Protein AF-A0A550GUB9-F1 (afdb_monomer_lite)

Secondary structure (DSSP, 8-state):
-HHHHHHHHHHT--SSS-PPP-TTTS-GGGHHHHHHHHTT---SS-----TTGGGT--GGG---------TT--HHHHHHHTTT-HHHHHHHHHS----

pLDDT: mean 74.19, std 8.63, range [52.75, 88.81]

Sequence (99 aa):
MFNEILETIKKNKKQGNFFYPFYTEYCISNLPDLILHLFNIKTQRQASKNKGFHKKIEISNINKIVLFILDGLGLNQLLYHKKDRIFFDNFNKKGCFFP

Structure (mmCIF, N/CA/C/O backbone):
data_AF-A0A550GUB9-F1
#
_entry.id   AF-A0A550GUB9-F1
#
loop_
_atom_site.group_PDB
_atom_site.id
_atom_site.type_symbol
_atom_site.label_atom_id
_atom_site.label_alt_id
_atom_site.label_comp_id
_atom_site.label_asym_id
_atom_site.label_entity_id
_atom_site.label_seq_id
_atom_site.pdbx_PDB_ins_code
_atom_site.Cartn_x
_atom_site.Cartn_y
_atom_site.Cartn_z
_atom_site.occupancy
_atom_site.B_iso_or_equiv
_atom_site.auth_seq_id
_atom_site.auth_comp_id
_atom_site.auth_asym_id
_atom_site.auth_atom_id
_atom_site.pdbx_PDB_model_num
ATOM 1 N N . MET A 1 1 ? -1.198 14.400 -6.366 1.00 62.09 1 MET A N 1
ATOM 2 C CA . MET A 1 1 ? -0.994 13.132 -5.629 1.00 62.09 1 MET A CA 1
ATOM 3 C C . MET A 1 1 ? -0.504 11.966 -6.485 1.00 62.09 1 MET A C 1
ATOM 5 O O . MET A 1 1 ? 0.674 11.679 -6.389 1.00 62.09 1 MET A O 1
ATOM 9 N N . PHE A 1 2 ? -1.296 11.314 -7.358 1.00 69.38 2 PHE A N 1
ATOM 10 C CA . PHE A 1 2 ? -0.739 10.230 -8.201 1.00 69.38 2 PHE A CA 1
ATOM 11 C C . PHE A 1 2 ? 0.430 10.717 -9.065 1.00 69.38 2 PHE A C 1
ATOM 13 O O . PHE A 1 2 ? 1.464 10.070 -9.126 1.00 69.38 2 PHE A O 1
ATOM 20 N N . ASN A 1 3 ? 0.310 11.915 -9.641 1.00 70.69 3 ASN A N 1
ATOM 21 C CA . ASN A 1 3 ? 1.411 12.532 -10.380 1.00 70.69 3 ASN A CA 1
ATOM 22 C C . ASN A 1 3 ? 2.623 12.847 -9.481 1.00 70.69 3 ASN A C 1
ATOM 24 O O . ASN A 1 3 ? 3.744 12.664 -9.920 1.00 70.69 3 ASN A O 1
ATOM 28 N N . GLU A 1 4 ? 2.432 13.233 -8.216 1.00 71.94 4 GLU A N 1
ATOM 29 C CA . GLU A 1 4 ? 3.550 13.458 -7.273 1.00 71.94 4 GLU A CA 1
ATOM 30 C C . GLU A 1 4 ? 4.253 12.148 -6.901 1.00 71.94 4 GLU A C 1
ATOM 32 O O . GLU A 1 4 ? 5.471 12.111 -6.746 1.00 71.94 4 GLU A O 1
ATOM 37 N N . ILE A 1 5 ? 3.493 11.058 -6.784 1.00 75.62 5 ILE A N 1
ATOM 38 C CA . ILE A 1 5 ? 4.025 9.719 -6.524 1.00 75.62 5 ILE A CA 1
ATOM 39 C C . ILE A 1 5 ? 4.795 9.228 -7.740 1.00 75.62 5 ILE A C 1
ATOM 41 O O . ILE A 1 5 ? 5.895 8.719 -7.581 1.00 75.62 5 ILE A O 1
ATOM 45 N N . LEU A 1 6 ? 4.286 9.462 -8.953 1.00 77.88 6 LEU A N 1
AT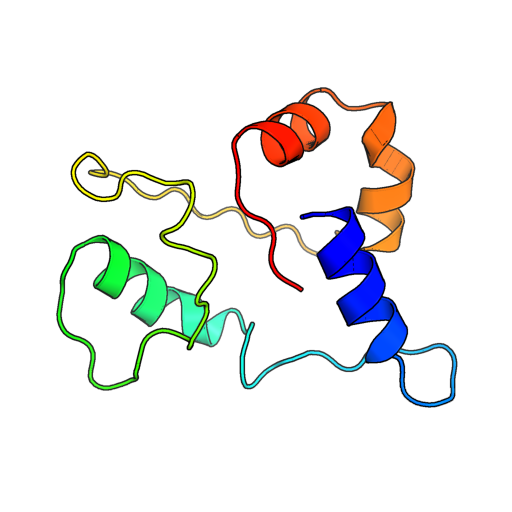OM 46 C CA . LEU A 1 6 ? 5.042 9.208 -10.177 1.00 77.88 6 LEU A CA 1
ATOM 47 C C . LEU A 1 6 ? 6.351 9.990 -10.205 1.00 77.88 6 LEU A C 1
ATOM 49 O O . LEU A 1 6 ? 7.379 9.409 -10.529 1.00 77.88 6 LEU A O 1
ATOM 53 N N . GLU A 1 7 ? 6.336 11.276 -9.851 1.00 77.94 7 GLU A N 1
ATOM 54 C CA . GLU A 1 7 ? 7.563 12.073 -9.777 1.00 77.94 7 GLU A CA 1
ATOM 55 C C . GLU A 1 7 ? 8.517 11.550 -8.696 1.00 77.94 7 GLU A C 1
ATOM 57 O O . GLU A 1 7 ? 9.723 11.483 -8.918 1.00 77.94 7 GLU A O 1
ATOM 62 N N . THR A 1 8 ? 7.993 11.078 -7.563 1.00 76.06 8 THR A N 1
ATOM 63 C CA . THR A 1 8 ? 8.793 10.443 -6.504 1.00 76.06 8 THR A CA 1
ATOM 64 C C . THR A 1 8 ? 9.428 9.140 -6.991 1.00 76.06 8 THR A C 1
ATOM 66 O O . THR A 1 8 ? 10.632 8.945 -6.835 1.00 76.06 8 THR A O 1
ATOM 69 N N . ILE A 1 9 ? 8.655 8.272 -7.648 1.00 76.31 9 ILE A N 1
ATOM 70 C CA . ILE A 1 9 ? 9.139 7.012 -8.223 1.00 76.31 9 ILE A CA 1
ATOM 71 C C . ILE A 1 9 ? 10.187 7.287 -9.310 1.00 76.31 9 ILE A C 1
ATOM 73 O O . ILE A 1 9 ? 11.251 6.671 -9.303 1.00 76.31 9 ILE A O 1
ATOM 77 N N . LYS A 1 10 ? 9.936 8.251 -10.208 1.00 76.62 10 LYS A N 1
ATOM 78 C CA . LYS A 1 10 ? 10.892 8.675 -11.243 1.00 76.62 10 LYS A CA 1
ATOM 79 C C . LYS A 1 10 ? 12.181 9.223 -10.637 1.00 76.62 10 LYS A C 1
ATOM 81 O O . LYS A 1 10 ? 13.255 8.843 -11.087 1.00 76.62 10 LYS A O 1
ATOM 86 N N . LYS A 1 11 ? 12.094 10.076 -9.611 1.00 74.69 11 LYS A N 1
ATOM 87 C CA . LYS A 1 11 ? 13.258 10.642 -8.911 1.00 74.69 11 LYS A CA 1
ATOM 88 C C . LYS A 1 11 ? 14.085 9.564 -8.208 1.00 74.69 11 LYS A C 1
ATOM 90 O O . LYS A 1 11 ? 15.307 9.652 -8.177 1.00 74.69 11 LYS A O 1
ATOM 95 N N . ASN A 1 12 ? 13.422 8.544 -7.670 1.00 71.25 12 ASN A N 1
ATOM 96 C CA . ASN A 1 12 ? 14.068 7.424 -6.987 1.00 71.25 12 ASN A CA 1
ATOM 97 C C . ASN A 1 12 ? 14.584 6.334 -7.940 1.00 71.25 12 ASN A C 1
ATOM 99 O O . ASN A 1 12 ? 15.191 5.360 -7.490 1.00 71.25 12 ASN A O 1
ATOM 103 N N . LYS A 1 13 ? 14.397 6.497 -9.254 1.00 68.88 13 LYS A N 1
ATOM 104 C CA . LYS A 1 13 ? 15.032 5.660 -10.268 1.00 68.88 13 LYS A CA 1
ATOM 105 C C . LYS A 1 13 ? 16.543 5.935 -10.253 1.00 68.88 13 LYS A C 1
ATOM 107 O O . LYS A 1 13 ? 17.022 6.869 -10.892 1.00 68.88 13 LYS A O 1
ATOM 112 N N . LYS A 1 14 ? 17.312 5.151 -9.487 1.00 56.44 14 LYS A N 1
ATOM 113 C CA . LYS A 1 14 ? 18.783 5.165 -9.584 1.00 56.44 14 LYS A CA 1
ATOM 114 C C . LYS A 1 14 ? 19.192 4.715 -10.994 1.00 56.44 14 LYS A C 1
ATOM 116 O O . LYS A 1 14 ? 18.498 3.893 -11.585 1.00 56.44 14 LYS A O 1
ATOM 121 N N . GLN A 1 15 ? 20.278 5.291 -11.523 1.00 52.75 15 GLN A N 1
ATOM 122 C CA . GLN A 1 15 ? 20.788 5.096 -12.893 1.00 52.75 15 GLN A CA 1
ATOM 123 C C . GLN A 1 15 ? 20.532 3.672 -13.431 1.00 52.75 15 GLN A C 1
ATOM 125 O O . GLN A 1 15 ? 21.070 2.703 -12.900 1.00 52.75 15 GLN A O 1
ATOM 130 N N . GLY A 1 16 ? 19.693 3.551 -14.469 1.00 60.78 16 GLY A N 1
ATOM 131 C CA . GLY A 1 16 ? 19.330 2.273 -15.094 1.00 60.78 16 GLY A CA 1
ATOM 132 C C . GLY A 1 16 ? 17.839 2.134 -15.434 1.00 60.78 16 GLY A C 1
ATOM 133 O O . GLY A 1 16 ? 17.064 3.085 -15.334 1.00 60.78 16 GLY A O 1
ATOM 134 N N . ASN A 1 17 ? 17.432 0.928 -15.852 1.00 64.69 17 ASN A N 1
ATOM 135 C CA . ASN A 1 17 ? 16.052 0.592 -16.244 1.00 64.69 17 ASN A CA 1
ATOM 136 C C . ASN A 1 17 ? 15.191 0.011 -15.107 1.00 64.69 17 ASN A C 1
ATOM 138 O O . ASN A 1 17 ? 14.006 -0.235 -15.321 1.00 64.69 17 ASN A O 1
ATOM 142 N N . PHE A 1 18 ? 15.752 -0.185 -13.910 1.00 65.69 18 PHE A N 1
ATOM 143 C CA . PHE A 1 18 ? 15.092 -0.893 -12.810 1.00 65.69 18 PHE A CA 1
ATOM 144 C C . PHE A 1 18 ? 14.688 0.040 -11.666 1.00 65.69 18 PHE A C 1
ATOM 146 O O . PHE A 1 18 ? 15.382 1.008 -11.355 1.00 65.69 18 PHE A O 1
ATOM 153 N N . PHE A 1 19 ? 13.567 -0.286 -11.022 1.00 69.56 19 PHE A N 1
ATOM 154 C CA . PHE A 1 19 ? 13.145 0.312 -9.760 1.00 69.56 19 PHE A CA 1
ATOM 155 C C . PHE A 1 19 ? 13.484 -0.657 -8.632 1.00 69.56 19 PHE A C 1
ATOM 157 O O . PHE A 1 19 ? 13.141 -1.837 -8.715 1.00 69.56 19 PHE A O 1
ATOM 164 N N . TYR A 1 20 ? 14.148 -0.167 -7.586 1.00 69.62 20 TYR A N 1
ATOM 165 C CA . TYR A 1 20 ? 14.331 -0.957 -6.376 1.00 69.62 20 TYR A CA 1
ATOM 166 C C . TYR A 1 20 ? 13.096 -0.813 -5.479 1.00 69.62 20 TYR A C 1
ATOM 168 O O . TYR A 1 20 ? 12.619 0.307 -5.289 1.00 69.62 20 TYR A O 1
ATOM 176 N N . PRO A 1 21 ? 12.577 -1.918 -4.928 1.00 71.62 21 PRO A N 1
ATOM 177 C CA . PRO A 1 21 ? 11.454 -1.886 -3.998 1.00 71.62 21 PRO A CA 1
ATOM 178 C C . PRO A 1 21 ? 11.822 -1.159 -2.698 1.00 71.62 21 PRO A C 1
ATOM 180 O O . PRO A 1 21 ? 12.896 -1.363 -2.129 1.00 71.62 21 PRO A O 1
ATOM 183 N N . PHE A 1 22 ? 10.895 -0.351 -2.184 1.00 73.00 22 PHE A N 1
ATOM 184 C CA . PHE A 1 22 ? 11.037 0.371 -0.917 1.00 73.00 22 PHE A CA 1
ATOM 185 C C . PHE A 1 22 ? 10.691 -0.526 0.282 1.00 73.00 22 PHE A C 1
ATOM 187 O O . PHE A 1 22 ? 9.792 -0.218 1.062 1.00 73.00 22 PHE A O 1
ATOM 194 N N . TYR A 1 23 ? 11.390 -1.653 0.450 1.00 74.00 23 TYR A N 1
ATOM 195 C CA . TYR A 1 23 ? 11.042 -2.660 1.467 1.00 74.00 23 TYR A CA 1
ATOM 196 C C . TYR A 1 23 ? 11.047 -2.150 2.917 1.00 74.00 23 TYR A C 1
ATOM 198 O O . TYR A 1 23 ? 10.450 -2.771 3.793 1.00 74.00 23 TYR A O 1
ATOM 206 N N . THR A 1 24 ? 11.725 -1.039 3.195 1.00 71.06 24 THR A N 1
ATOM 207 C CA . THR A 1 24 ? 11.758 -0.430 4.529 1.00 71.06 24 THR A CA 1
ATOM 208 C C . THR A 1 24 ? 10.555 0.468 4.815 1.00 71.06 24 THR A C 1
ATOM 210 O O . THR A 1 24 ? 10.262 0.718 5.982 1.00 71.06 24 THR A O 1
ATOM 213 N N . GLU A 1 25 ? 9.879 0.969 3.778 1.00 70.38 25 GLU A N 1
ATOM 214 C CA . GLU A 1 25 ? 8.852 2.017 3.887 1.00 70.38 25 GLU A CA 1
ATOM 215 C C . GLU A 1 25 ? 7.470 1.550 3.404 1.00 70.38 25 GLU A C 1
ATOM 217 O O . GLU A 1 25 ? 6.463 1.884 4.031 1.00 70.38 25 GLU A O 1
ATOM 222 N N . TYR A 1 26 ? 7.430 0.761 2.326 1.00 73.06 26 TYR A N 1
ATOM 223 C CA . TYR A 1 26 ? 6.218 0.354 1.607 1.00 73.06 26 TYR A CA 1
ATOM 224 C C . TYR A 1 26 ? 6.222 -1.155 1.304 1.00 73.06 26 TYR A C 1
ATOM 226 O O . TYR A 1 26 ? 6.013 -1.589 0.173 1.00 73.06 26 TYR A O 1
ATOM 234 N N . CYS A 1 27 ? 6.494 -1.985 2.315 1.00 78.25 27 CYS A N 1
ATOM 235 C CA . CYS A 1 27 ? 6.444 -3.440 2.183 1.00 78.25 27 CYS A CA 1
ATOM 236 C C . CYS A 1 27 ? 5.098 -4.011 2.638 1.00 78.25 27 CYS A C 1
ATOM 238 O O . CYS A 1 27 ? 4.473 -3.511 3.573 1.00 78.25 27 CYS A O 1
ATOM 240 N N . ILE A 1 28 ? 4.697 -5.141 2.048 1.00 81.44 28 ILE A N 1
ATOM 241 C CA . ILE A 1 28 ? 3.545 -5.938 2.503 1.00 81.44 28 ILE A CA 1
ATOM 242 C C . ILE A 1 28 ? 3.688 -6.302 3.989 1.00 81.44 28 ILE A C 1
ATOM 244 O O . ILE A 1 28 ? 2.703 -6.301 4.723 1.00 81.44 28 ILE A O 1
ATOM 248 N N . SER A 1 29 ? 4.915 -6.525 4.473 1.00 82.75 29 SER A N 1
ATOM 249 C CA . SER A 1 29 ? 5.177 -6.802 5.892 1.00 82.75 29 SER A CA 1
ATOM 250 C C . SER A 1 29 ? 4.892 -5.618 6.826 1.00 82.75 29 SER A C 1
ATOM 252 O O . SER A 1 29 ? 4.832 -5.811 8.038 1.00 82.75 29 SER A O 1
ATOM 254 N N . ASN A 1 30 ? 4.691 -4.406 6.294 1.00 79.06 30 ASN A N 1
ATOM 255 C CA . ASN A 1 30 ? 4.258 -3.233 7.055 1.00 79.06 30 ASN A CA 1
ATOM 256 C C . ASN A 1 30 ? 2.726 -3.100 7.144 1.00 79.06 30 ASN A C 1
ATOM 258 O O . ASN A 1 30 ? 2.239 -2.286 7.928 1.00 79.06 30 ASN A O 1
ATOM 262 N N . LEU A 1 31 ? 1.956 -3.880 6.371 1.00 82.62 31 LEU A N 1
ATOM 263 C CA . LEU A 1 31 ? 0.490 -3.811 6.369 1.00 82.62 31 LEU A CA 1
ATOM 264 C C . LEU A 1 31 ? -0.154 -4.140 7.724 1.00 82.62 31 LEU A C 1
ATOM 266 O O . LEU A 1 31 ? -1.095 -3.431 8.079 1.00 82.62 31 LEU A O 1
ATOM 270 N N . PRO A 1 32 ? 0.304 -5.146 8.500 1.00 85.44 32 PRO A N 1
ATOM 271 C CA . PRO A 1 32 ? -0.305 -5.437 9.796 1.00 85.44 32 PRO A CA 1
ATOM 272 C C . PRO A 1 32 ? -0.258 -4.236 10.745 1.00 85.44 32 PRO A C 1
ATOM 274 O O . PRO A 1 32 ? -1.282 -3.859 11.309 1.00 85.44 32 PRO A O 1
ATOM 277 N N . ASP A 1 33 ? 0.898 -3.577 10.853 1.00 82.31 33 ASP A N 1
ATOM 278 C CA . ASP A 1 33 ? 1.056 -2.398 11.709 1.00 82.31 33 ASP A CA 1
ATOM 279 C C . ASP A 1 33 ? 0.190 -1.225 11.226 1.00 82.31 33 ASP A C 1
ATOM 281 O O . ASP A 1 33 ? -0.421 -0.525 12.032 1.00 82.31 33 ASP A O 1
ATOM 285 N N . LEU A 1 34 ? 0.083 -1.030 9.905 1.00 80.06 34 LEU A N 1
ATOM 286 C CA . LEU A 1 34 ? -0.791 -0.012 9.312 1.00 80.06 34 LEU A CA 1
ATOM 287 C C . LEU A 1 34 ? -2.272 -0.263 9.637 1.00 80.06 34 LEU A C 1
ATOM 289 O O . LEU A 1 34 ? -3.000 0.676 9.954 1.00 80.06 34 LEU A O 1
ATOM 293 N N . ILE A 1 35 ? -2.716 -1.519 9.566 1.00 83.06 35 ILE A N 1
ATOM 294 C CA . ILE A 1 35 ? -4.086 -1.925 9.898 1.00 83.06 35 ILE A CA 1
ATOM 295 C C . ILE A 1 35 ? -4.376 -1.681 11.380 1.00 83.06 35 ILE A C 1
ATOM 297 O O . ILE A 1 35 ? -5.415 -1.124 11.718 1.00 83.06 35 ILE A O 1
ATOM 301 N N . LEU A 1 36 ? -3.464 -2.054 12.274 1.00 84.38 36 LEU A N 1
ATOM 302 C CA . LEU A 1 36 ? -3.646 -1.826 13.708 1.00 84.38 36 LEU A CA 1
ATOM 303 C C . LEU A 1 36 ? -3.704 -0.328 14.035 1.00 84.38 36 LEU A C 1
ATOM 305 O O . LEU A 1 36 ? -4.583 0.105 14.781 1.00 84.38 36 LEU A O 1
ATOM 309 N N . HIS A 1 37 ? -2.848 0.474 13.400 1.00 79.69 37 HIS A N 1
ATOM 310 C CA . HIS A 1 37 ? -2.867 1.933 13.522 1.00 79.69 37 HIS A CA 1
ATOM 311 C C . HIS A 1 37 ? -4.186 2.553 13.046 1.00 79.69 37 HIS A C 1
ATOM 313 O O . HIS A 1 37 ? -4.709 3.459 13.688 1.00 79.69 37 HIS A O 1
ATOM 319 N N . LEU A 1 38 ? -4.769 2.028 11.964 1.00 78.19 38 LEU A N 1
ATOM 320 C CA . LEU A 1 38 ? -6.101 2.408 11.483 1.00 78.19 38 LEU A CA 1
ATOM 321 C C . LEU A 1 38 ? -7.209 2.176 12.520 1.00 78.19 38 LEU A C 1
ATOM 323 O O . LEU A 1 38 ? -8.179 2.918 12.551 1.00 78.19 38 LEU A O 1
ATOM 327 N N . PHE A 1 39 ? -7.071 1.182 13.391 1.00 80.50 39 PHE A N 1
ATOM 328 C CA . PHE A 1 39 ? -8.025 0.930 14.472 1.00 80.50 39 PHE A CA 1
ATOM 329 C C . PHE A 1 39 ? -7.618 1.588 15.800 1.00 80.50 39 PHE A C 1
ATOM 331 O O . PHE A 1 39 ? -8.162 1.242 16.847 1.00 80.50 39 PHE A O 1
ATOM 338 N N . ASN A 1 40 ? -6.665 2.531 15.783 1.00 78.12 40 ASN A N 1
ATOM 339 C CA . ASN A 1 40 ? -6.080 3.157 16.976 1.00 78.12 40 ASN A CA 1
ATOM 340 C C . ASN A 1 40 ? -5.493 2.144 17.985 1.00 78.12 40 ASN A C 1
ATOM 342 O O . ASN A 1 40 ? -5.425 2.412 19.187 1.00 78.12 40 ASN A O 1
ATOM 346 N N . ILE A 1 41 ? -5.034 0.984 17.509 1.00 82.69 41 ILE A N 1
ATOM 347 C CA . ILE A 1 41 ? -4.360 -0.025 18.329 1.00 82.69 41 ILE A CA 1
ATOM 348 C C . ILE A 1 41 ? -2.860 0.283 18.331 1.00 82.69 41 ILE A C 1
ATOM 350 O O . ILE A 1 41 ? -2.234 0.404 17.279 1.00 82.69 41 ILE A O 1
ATOM 354 N N . LYS A 1 42 ? -2.264 0.410 19.523 1.00 77.81 42 LYS A N 1
ATOM 355 C CA . LYS A 1 42 ? -0.827 0.684 19.668 1.00 77.81 42 LYS A CA 1
ATOM 356 C C . LYS A 1 42 ? 0.005 -0.492 19.153 1.00 77.81 42 LYS A C 1
ATOM 358 O O . LYS A 1 42 ? -0.173 -1.621 19.603 1.00 77.81 42 LYS A O 1
ATOM 363 N N . THR A 1 43 ? 0.973 -0.205 18.290 1.00 75.81 43 THR A N 1
ATOM 364 C CA . THR A 1 43 ? 1.953 -1.170 17.775 1.00 75.81 43 THR A CA 1
ATOM 365 C C . THR A 1 43 ? 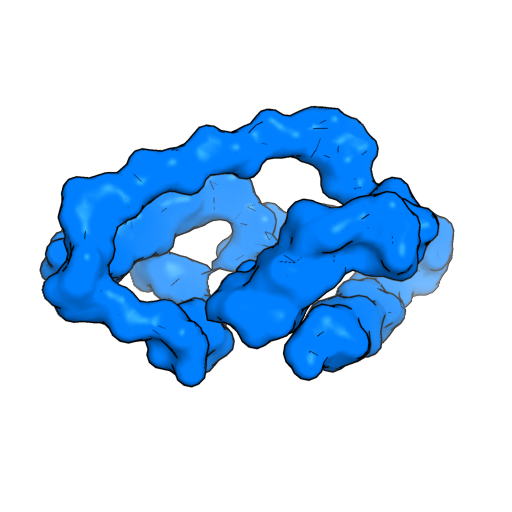3.357 -0.831 18.273 1.00 75.81 43 THR A C 1
ATOM 367 O O . THR A 1 43 ? 3.672 0.327 18.544 1.00 75.81 43 THR A O 1
ATOM 370 N N . GLN A 1 44 ? 4.226 -1.839 18.401 1.00 71.94 44 GLN A N 1
ATOM 371 C CA . GLN A 1 44 ? 5.633 -1.624 18.780 1.00 71.94 44 GLN A CA 1
A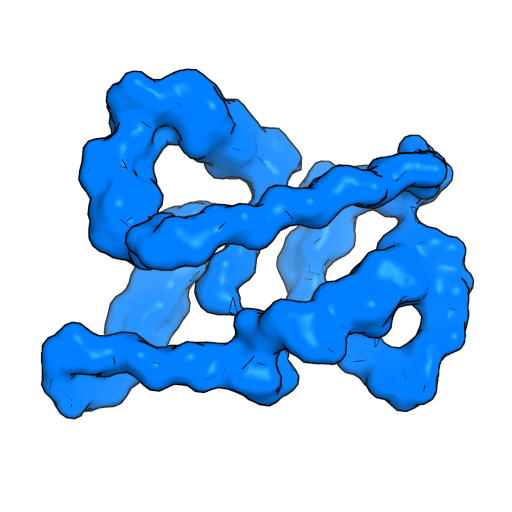TOM 372 C C . GLN A 1 44 ? 6.441 -0.986 17.645 1.00 71.94 44 GLN A C 1
ATOM 374 O O . GLN A 1 44 ? 7.351 -0.191 17.877 1.00 71.94 44 GLN A O 1
ATOM 379 N N . ARG A 1 45 ? 6.096 -1.323 16.401 1.00 66.88 45 ARG A N 1
ATOM 380 C CA . ARG A 1 45 ? 6.664 -0.706 15.208 1.00 66.88 45 ARG A CA 1
ATOM 381 C C . ARG A 1 45 ? 5.878 0.568 14.930 1.00 66.88 45 ARG A C 1
ATOM 383 O O . ARG A 1 45 ? 4.651 0.520 14.898 1.00 66.88 45 ARG A O 1
ATOM 390 N N . GLN A 1 46 ? 6.554 1.700 14.725 1.00 60.28 46 GLN A N 1
ATOM 391 C CA . GLN A 1 46 ? 5.885 2.881 14.177 1.00 60.28 46 GLN A CA 1
ATOM 392 C C . GLN A 1 46 ? 5.282 2.464 12.837 1.00 60.28 46 GLN A C 1
ATOM 394 O O . GLN A 1 46 ? 6.038 2.221 11.892 1.00 60.28 46 GLN A O 1
ATOM 399 N N . ALA A 1 47 ? 3.949 2.338 12.776 1.00 56.59 47 ALA A N 1
ATOM 400 C CA . ALA A 1 47 ? 3.239 2.189 11.518 1.00 56.59 47 ALA A CA 1
ATOM 401 C C . ALA A 1 47 ? 3.816 3.256 10.596 1.00 56.59 47 ALA A C 1
ATOM 403 O O . ALA A 1 47 ? 3.892 4.423 10.986 1.00 56.59 47 ALA A O 1
ATOM 404 N N . SER A 1 48 ? 4.379 2.788 9.480 1.00 54.00 48 SER A N 1
ATOM 405 C CA . SER A 1 48 ? 5.105 3.536 8.450 1.00 54.00 48 SER A CA 1
ATOM 406 C C . SER A 1 48 ? 4.846 5.041 8.517 1.00 54.00 48 SER A C 1
ATOM 408 O O . SER A 1 48 ? 3.681 5.437 8.547 1.00 54.00 48 SER A O 1
ATOM 410 N N . LYS A 1 49 ? 5.908 5.868 8.491 1.00 54.75 49 LYS A N 1
ATOM 411 C CA . LYS A 1 49 ? 5.907 7.352 8.475 1.00 54.75 49 LYS A CA 1
ATOM 412 C C . LYS A 1 49 ? 5.181 7.963 7.252 1.00 54.75 49 LYS A C 1
ATOM 414 O O . LYS A 1 49 ? 5.602 8.980 6.702 1.00 54.75 49 LYS A O 1
ATOM 419 N N . ASN A 1 50 ? 4.077 7.372 6.821 1.00 58.38 50 ASN A N 1
ATOM 420 C CA . ASN A 1 50 ? 3.207 7.738 5.727 1.00 58.38 50 ASN A CA 1
ATOM 421 C C . ASN A 1 50 ? 2.354 8.926 6.157 1.00 58.38 50 ASN A C 1
ATOM 423 O O . ASN A 1 50 ? 1.144 8.833 6.356 1.00 58.38 50 ASN A O 1
ATOM 427 N N . LYS A 1 51 ? 3.010 10.089 6.246 1.00 55.41 51 LYS A N 1
ATOM 428 C CA . LYS A 1 51 ? 2.420 11.405 6.543 1.00 55.41 51 LYS A CA 1
ATOM 429 C C . LYS A 1 51 ? 1.230 11.775 5.632 1.00 55.41 51 LYS A C 1
ATOM 431 O O . LYS A 1 51 ? 0.556 12.769 5.886 1.00 55.41 51 LYS A O 1
ATOM 436 N N . GLY A 1 52 ? 0.984 11.020 4.557 1.00 58.50 52 GLY A N 1
ATOM 437 C CA . GLY A 1 52 ? -0.134 11.206 3.630 1.00 58.50 52 GLY A CA 1
ATOM 438 C C . GLY A 1 52 ? -1.383 10.363 3.914 1.00 58.50 52 GLY A C 1
ATOM 439 O O . GLY A 1 52 ? -2.445 10.714 3.411 1.00 58.50 52 GLY A O 1
ATOM 440 N N . PHE A 1 53 ? -1.298 9.292 4.713 1.00 61.72 53 PHE A N 1
ATOM 441 C CA . PHE A 1 53 ? -2.406 8.337 4.873 1.00 61.72 53 PHE A CA 1
ATOM 442 C C . PHE A 1 53 ? -3.635 8.957 5.550 1.00 61.72 53 PHE A C 1
ATOM 444 O O . PHE A 1 53 ? -4.763 8.784 5.095 1.00 61.72 53 PHE A O 1
ATOM 451 N N . HIS A 1 54 ? -3.400 9.796 6.555 1.00 58.41 54 HIS A N 1
ATOM 452 C CA . HIS A 1 54 ? -4.443 10.474 7.326 1.00 58.41 54 HIS A CA 1
ATOM 453 C C . HIS A 1 54 ? -5.100 11.667 6.613 1.00 58.41 54 HIS A C 1
ATOM 455 O O . HIS A 1 54 ? -6.023 12.260 7.155 1.00 58.41 54 HIS A O 1
ATOM 461 N N . LYS A 1 55 ? -4.632 12.068 5.420 1.00 61.88 55 LYS A N 1
ATOM 462 C CA . LYS A 1 55 ? -5.071 13.329 4.791 1.00 61.88 55 LYS A CA 1
ATOM 463 C C . LYS A 1 55 ? -6.408 13.249 4.047 1.00 61.88 55 LYS A C 1
ATOM 465 O O . LYS A 1 55 ? -6.967 14.293 3.733 1.00 61.88 55 LYS A O 1
ATOM 470 N N . LYS A 1 56 ? -6.896 12.051 3.716 1.00 63.16 56 LYS A N 1
ATOM 471 C CA . LYS A 1 56 ? -8.119 11.863 2.905 1.00 63.16 56 LYS A CA 1
ATOM 472 C C . LYS A 1 56 ? -9.117 10.861 3.471 1.00 63.16 56 LYS A C 1
ATOM 474 O O . LYS A 1 56 ? -10.265 10.867 3.043 1.00 63.16 56 LYS A O 1
ATOM 479 N N . ILE A 1 57 ? -8.679 9.984 4.368 1.00 69.75 57 ILE A N 1
ATOM 480 C CA . ILE A 1 57 ? -9.511 8.901 4.881 1.00 69.75 57 ILE A CA 1
ATOM 481 C C . ILE A 1 57 ? -9.871 9.250 6.318 1.00 69.75 57 ILE A C 1
ATOM 483 O O . ILE A 1 57 ? -8.990 9.363 7.168 1.00 69.75 57 ILE A O 1
ATOM 487 N N . GLU A 1 58 ? -11.162 9.439 6.572 1.00 72.75 58 GLU A N 1
ATOM 488 C CA . GLU A 1 58 ? -11.685 9.569 7.925 1.00 72.75 58 GLU A CA 1
ATOM 489 C C . GLU A 1 58 ? -11.643 8.192 8.596 1.00 72.75 58 GLU A C 1
ATOM 491 O O . GLU A 1 58 ? -12.366 7.268 8.228 1.00 72.75 58 GLU A O 1
ATOM 496 N N . ILE A 1 59 ? -10.730 8.045 9.551 1.00 72.06 59 ILE A N 1
ATOM 497 C CA . ILE A 1 59 ? -10.421 6.754 10.172 1.00 72.06 59 ILE A CA 1
ATOM 498 C C . ILE A 1 59 ? -11.468 6.357 11.220 1.00 72.06 59 ILE A C 1
ATOM 500 O O . ILE A 1 59 ? -11.726 5.171 11.405 1.00 72.06 59 ILE A O 1
ATOM 504 N N . SER A 1 60 ? -12.119 7.334 11.858 1.00 73.25 60 SER A N 1
ATOM 505 C CA . SER A 1 60 ? -13.101 7.143 12.939 1.00 73.25 60 SER A CA 1
ATOM 506 C C . SER A 1 60 ? -14.290 6.251 12.571 1.00 73.25 60 SER A C 1
ATOM 508 O O . SER A 1 60 ? -14.904 5.684 13.468 1.00 73.25 60 SER A O 1
ATOM 510 N N . ASN A 1 61 ? -14.593 6.087 11.280 1.00 73.88 61 ASN A N 1
ATOM 511 C CA . ASN A 1 61 ? -15.754 5.334 10.796 1.00 73.88 61 ASN A CA 1
ATOM 512 C C . ASN A 1 61 ? -15.397 3.985 10.140 1.00 73.88 61 ASN A C 1
ATOM 514 O O . ASN A 1 61 ? -16.259 3.340 9.539 1.00 73.88 61 ASN A O 1
ATOM 518 N N . ILE A 1 62 ? -14.140 3.535 10.222 1.00 80.50 62 ILE A N 1
ATOM 519 C CA . ILE A 1 62 ? -13.708 2.267 9.618 1.00 80.50 62 ILE A CA 1
ATOM 520 C C . ILE A 1 62 ? -13.966 1.114 10.593 1.00 80.50 62 ILE A C 1
ATOM 522 O O . ILE A 1 62 ? -13.378 1.055 11.666 1.00 80.50 62 ILE A O 1
ATOM 526 N N . ASN A 1 63 ? -14.804 0.152 10.196 1.00 83.81 63 ASN A N 1
ATOM 527 C CA . ASN A 1 63 ? -15.079 -1.070 10.970 1.00 83.81 63 ASN A CA 1
ATOM 528 C C . ASN A 1 63 ? -14.686 -2.371 10.243 1.00 83.81 63 ASN A C 1
ATOM 530 O O . ASN A 1 63 ? -14.772 -3.457 10.815 1.00 83.81 63 ASN A O 1
ATOM 534 N N . LYS A 1 64 ? -14.271 -2.278 8.976 1.00 86.56 64 LYS A N 1
ATOM 535 C CA . LYS A 1 64 ? -13.900 -3.415 8.133 1.00 86.56 64 LYS A CA 1
ATOM 536 C C . LYS A 1 64 ? -12.784 -3.006 7.186 1.00 86.56 64 LYS A C 1
ATOM 538 O O . LYS A 1 64 ? -12.847 -1.945 6.570 1.00 86.56 64 LYS A O 1
ATOM 543 N N . ILE A 1 65 ? -11.797 -3.883 7.034 1.00 84.56 65 ILE A N 1
ATOM 544 C CA . ILE A 1 65 ? -10.718 -3.732 6.060 1.00 84.56 65 ILE A CA 1
ATOM 545 C C . ILE A 1 65 ? -10.778 -4.900 5.085 1.00 84.56 65 ILE A C 1
ATOM 547 O O . ILE A 1 65 ? -10.908 -6.053 5.490 1.00 84.56 65 ILE A O 1
ATOM 551 N N . VAL A 1 66 ? -10.679 -4.585 3.796 1.00 88.81 66 VAL A N 1
ATOM 552 C CA . VAL A 1 66 ? -10.540 -5.564 2.719 1.00 88.81 66 VAL A CA 1
ATOM 553 C C . VAL A 1 66 ? -9.189 -5.325 2.057 1.00 88.81 66 VAL A C 1
ATOM 555 O O . VAL A 1 66 ? -8.929 -4.225 1.570 1.00 88.81 66 VAL A O 1
ATOM 558 N N . LEU A 1 67 ? -8.325 -6.342 2.063 1.00 87.00 67 LEU A N 1
ATOM 559 C CA . LEU A 1 67 ? -7.007 -6.295 1.434 1.00 87.00 67 LEU A CA 1
ATOM 560 C C . LEU A 1 67 ? -7.049 -7.031 0.093 1.00 87.00 67 LEU A C 1
ATOM 562 O O . LEU A 1 67 ? -7.342 -8.222 0.046 1.00 87.00 67 LEU A O 1
ATOM 566 N N . PHE A 1 68 ? -6.708 -6.323 -0.982 1.00 87.00 68 PHE A N 1
ATOM 567 C CA . PHE A 1 68 ? -6.495 -6.906 -2.304 1.00 87.00 68 PHE A CA 1
ATOM 568 C C . PHE A 1 68 ? -4.998 -6.921 -2.612 1.00 87.00 68 PHE A C 1
ATOM 570 O O . PHE A 1 68 ? -4.360 -5.869 -2.612 1.00 87.00 68 PHE A O 1
ATOM 577 N N . ILE A 1 69 ? -4.450 -8.104 -2.893 1.00 86.31 69 ILE A N 1
ATOM 578 C CA . ILE A 1 69 ? -3.085 -8.271 -3.403 1.00 86.31 69 ILE A CA 1
ATOM 579 C C . ILE A 1 69 ? -3.202 -8.669 -4.871 1.00 86.31 69 ILE A C 1
ATOM 581 O O . ILE A 1 69 ? -3.847 -9.663 -5.196 1.00 86.31 69 ILE A O 1
ATOM 585 N N . LEU A 1 70 ? -2.614 -7.863 -5.751 1.00 86.44 70 LEU A N 1
ATOM 586 C CA . LEU A 1 70 ? -2.663 -8.053 -7.197 1.00 86.44 70 LEU A CA 1
ATOM 587 C C . LEU A 1 70 ? -1.246 -8.333 -7.691 1.00 86.44 70 LEU A C 1
ATOM 589 O O . LEU A 1 70 ? -0.460 -7.406 -7.888 1.00 86.44 70 LE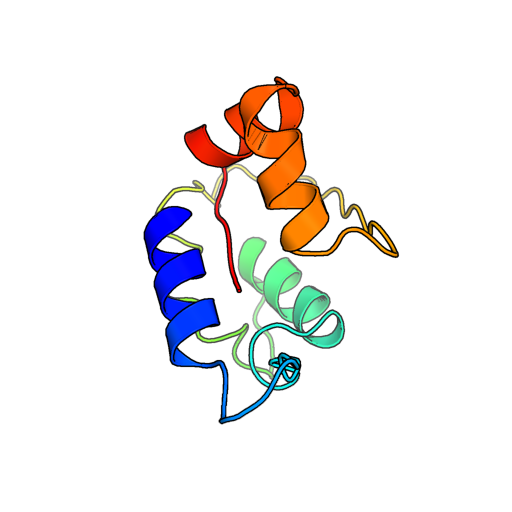U A O 1
ATOM 593 N N . ASP A 1 71 ? -0.916 -9.612 -7.847 1.00 85.31 71 ASP A N 1
ATOM 594 C CA . ASP A 1 71 ? 0.390 -10.019 -8.361 1.00 85.31 71 ASP A CA 1
ATOM 595 C C . ASP A 1 71 ? 0.553 -9.602 -9.833 1.00 85.31 71 ASP A C 1
ATOM 597 O O . ASP A 1 71 ? -0.401 -9.603 -10.612 1.00 85.31 71 ASP A O 1
ATOM 601 N N . GLY A 1 72 ? 1.758 -9.175 -10.205 1.00 83.69 72 GLY A N 1
ATOM 602 C CA . GLY A 1 72 ? 2.079 -8.692 -11.549 1.00 83.69 72 GLY A CA 1
ATOM 603 C C . GLY A 1 72 ? 1.461 -7.340 -11.941 1.00 83.69 72 GLY A C 1
ATOM 604 O O . GLY A 1 72 ? 1.734 -6.852 -13.042 1.00 83.69 72 GLY A O 1
ATOM 605 N N . LEU A 1 73 ? 0.673 -6.685 -11.073 1.00 84.06 73 LEU A N 1
ATOM 606 C CA . LEU A 1 73 ? 0.139 -5.345 -11.339 1.00 84.06 73 LEU A CA 1
ATOM 607 C C . LEU A 1 73 ? 1.188 -4.263 -11.037 1.00 84.06 73 LEU A C 1
ATOM 609 O O . LEU A 1 73 ? 1.181 -3.621 -9.988 1.00 84.06 73 LEU A O 1
ATOM 613 N N . GLY A 1 74 ? 2.102 -4.060 -11.983 1.00 79.94 74 GLY A N 1
ATOM 614 C CA . GLY A 1 74 ? 3.146 -3.043 -11.896 1.00 79.94 74 GLY A CA 1
ATOM 615 C C . GLY A 1 74 ? 2.686 -1.627 -12.259 1.00 79.94 74 GLY A C 1
ATOM 616 O O . GLY A 1 74 ? 1.587 -1.385 -12.769 1.00 79.94 74 GLY A O 1
ATOM 617 N N . LEU A 1 75 ? 3.587 -0.662 -12.047 1.00 78.19 75 LEU A N 1
ATOM 618 C CA . LEU A 1 75 ? 3.343 0.751 -12.350 1.00 78.19 75 LEU A CA 1
ATOM 619 C C . LEU A 1 75 ? 2.988 0.990 -13.823 1.00 78.19 75 LEU A C 1
ATOM 621 O O . LEU A 1 75 ? 2.108 1.795 -14.122 1.00 78.19 75 LEU A O 1
ATOM 625 N N . ASN A 1 76 ? 3.654 0.291 -14.743 1.00 79.81 76 ASN A N 1
ATOM 626 C CA . ASN A 1 76 ? 3.426 0.450 -16.179 1.00 79.81 76 ASN A CA 1
ATOM 627 C C . ASN A 1 76 ? 2.014 0.004 -16.574 1.00 79.81 76 ASN A C 1
ATOM 629 O O . ASN A 1 76 ? 1.342 0.704 -17.327 1.00 79.81 76 ASN A O 1
ATOM 633 N N . GLN A 1 77 ? 1.539 -1.113 -16.021 1.00 80.38 77 GLN A N 1
ATOM 634 C CA . GLN A 1 77 ? 0.183 -1.618 -16.231 1.00 80.38 77 GLN A CA 1
ATOM 635 C C . GLN A 1 77 ? -0.848 -0.627 -15.684 1.00 80.38 77 GLN A C 1
ATOM 637 O O . GLN A 1 77 ? -1.839 -0.320 -16.347 1.00 80.38 77 GLN A O 1
ATOM 642 N N . LEU A 1 78 ? -0.585 -0.071 -14.500 1.00 79.12 78 LEU A N 1
ATOM 643 C CA . LEU A 1 78 ? -1.468 0.906 -13.876 1.00 79.12 78 LEU A CA 1
ATOM 644 C C . LEU A 1 78 ? -1.515 2.226 -14.662 1.00 79.12 78 LEU A C 1
ATOM 646 O O . LEU A 1 78 ? -2.586 2.808 -14.809 1.00 79.12 78 LEU A O 1
ATOM 650 N N . LEU A 1 79 ? -0.386 2.678 -15.218 1.00 78.56 79 LEU A N 1
ATOM 651 C CA . LEU A 1 79 ? -0.315 3.846 -16.103 1.00 78.56 79 LEU A CA 1
ATOM 652 C C . LEU A 1 79 ? -1.051 3.625 -17.423 1.00 78.56 79 LEU A C 1
ATOM 654 O O . LEU A 1 79 ? -1.798 4.504 -17.853 1.00 78.56 79 LEU A O 1
ATOM 658 N N . TYR A 1 80 ? -0.851 2.460 -18.038 1.00 80.81 80 TYR A N 1
ATOM 659 C CA . TYR A 1 80 ? -1.466 2.101 -19.309 1.00 80.81 80 TYR A CA 1
ATOM 660 C C . TYR A 1 80 ? -2.995 2.041 -19.194 1.00 80.81 80 TYR A C 1
ATOM 662 O O . TYR A 1 80 ? -3.701 2.622 -20.009 1.00 80.81 80 TYR A O 1
ATOM 670 N N . HIS A 1 81 ? -3.519 1.435 -18.125 1.00 76.88 81 HIS A N 1
ATOM 671 C CA . HIS A 1 81 ? -4.963 1.269 -17.929 1.00 76.88 81 HIS A CA 1
ATOM 672 C C . HIS A 1 81 ? -5.654 2.410 -17.179 1.00 76.88 81 HIS A C 1
ATOM 674 O O . HIS A 1 81 ? -6.867 2.351 -16.963 1.00 76.88 81 HIS A O 1
ATOM 680 N N . LYS A 1 82 ? -4.918 3.455 -16.780 1.00 70.19 82 LYS A N 1
ATOM 681 C CA . LYS A 1 82 ? -5.457 4.545 -15.958 1.00 70.19 82 LYS A CA 1
ATOM 682 C C . LYS A 1 82 ? -6.661 5.238 -16.601 1.00 70.19 82 LYS A C 1
ATOM 684 O O . LYS A 1 82 ? -7.587 5.606 -15.890 1.00 70.19 82 LYS A O 1
ATOM 689 N N . LYS A 1 83 ? -6.636 5.430 -17.924 1.00 64.69 83 LYS A N 1
ATOM 690 C CA . LYS A 1 83 ? -7.681 6.159 -18.663 1.00 64.69 83 LYS A CA 1
ATOM 691 C C . LYS A 1 83 ? -8.899 5.303 -19.01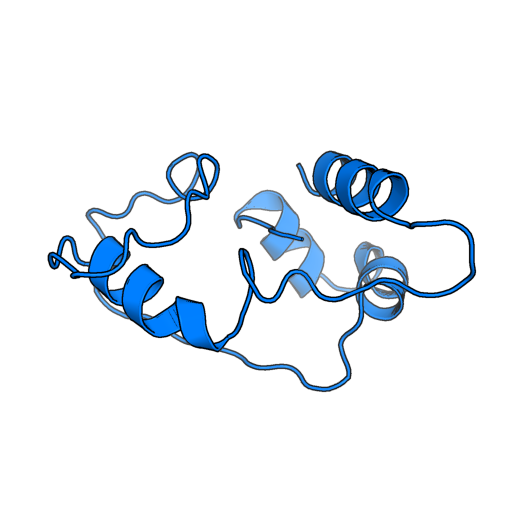7 1.00 64.69 83 LYS A C 1
ATOM 693 O O . LYS A 1 83 ? -9.990 5.844 -19.141 1.00 64.69 83 LYS A O 1
ATOM 698 N N . ASP A 1 84 ? -8.731 3.985 -19.107 1.00 64.69 84 ASP A N 1
ATOM 699 C CA . ASP A 1 84 ? -9.736 3.100 -19.715 1.00 64.69 84 ASP A CA 1
ATOM 700 C C . ASP A 1 84 ? -10.540 2.292 -18.688 1.00 64.69 84 ASP A C 1
ATOM 702 O O . ASP A 1 84 ? -11.388 1.471 -19.041 1.00 64.69 84 ASP A O 1
ATOM 706 N N . ARG A 1 85 ? -10.276 2.484 -17.389 1.00 71.69 85 ARG A N 1
ATOM 707 C CA . ARG A 1 85 ? -10.920 1.719 -16.317 1.00 71.69 85 ARG A CA 1
ATOM 708 C C . ARG A 1 85 ? -11.425 2.645 -15.216 1.00 71.69 85 ARG A C 1
ATOM 710 O O . ARG A 1 85 ? -10.653 3.158 -14.407 1.00 71.69 85 ARG A O 1
ATOM 717 N N . ILE A 1 86 ? -12.753 2.732 -15.116 1.00 79.38 86 ILE A N 1
ATOM 718 C CA . ILE A 1 86 ? -13.499 3.444 -14.060 1.00 79.38 86 ILE A CA 1
ATOM 719 C C . ILE A 1 86 ? -12.973 3.104 -12.655 1.00 79.38 86 ILE A C 1
ATOM 721 O O . ILE A 1 86 ? -12.948 3.961 -11.774 1.00 79.38 86 ILE A O 1
ATOM 725 N N . PHE A 1 87 ? -12.517 1.865 -12.450 1.00 78.38 87 PHE A N 1
ATOM 726 C CA . PHE A 1 87 ? -11.935 1.410 -11.190 1.00 78.38 87 PHE A CA 1
ATOM 727 C C . PHE A 1 87 ? -10.736 2.264 -10.740 1.00 78.38 87 PHE A C 1
ATOM 729 O O . PHE A 1 87 ? -10.778 2.849 -9.656 1.00 78.38 87 PHE A O 1
ATOM 736 N N . PHE A 1 88 ? -9.691 2.387 -11.570 1.00 76.12 88 PHE A N 1
ATOM 737 C CA . PHE A 1 88 ? -8.478 3.136 -11.213 1.00 76.12 88 PHE A CA 1
ATOM 738 C C . PHE A 1 88 ? -8.743 4.636 -11.103 1.00 76.12 88 PHE A C 1
ATOM 740 O O . PHE A 1 88 ? -8.161 5.316 -10.257 1.00 76.12 88 PHE A O 1
ATOM 747 N N . ASP A 1 89 ? -9.667 5.141 -11.914 1.00 77.06 89 ASP A N 1
ATOM 748 C CA . ASP A 1 89 ? -10.044 6.547 -11.925 1.00 77.06 89 ASP A CA 1
ATOM 749 C C . ASP A 1 89 ? -10.783 6.952 -10.636 1.00 77.06 89 ASP A C 1
ATOM 751 O O . ASP A 1 89 ? -10.464 7.967 -10.006 1.00 77.06 89 ASP A O 1
ATOM 755 N N . ASN A 1 90 ? -11.705 6.105 -10.166 1.00 79.69 90 ASN A N 1
ATOM 756 C CA . ASN A 1 90 ? -12.369 6.275 -8.873 1.00 79.69 90 ASN A CA 1
ATOM 757 C C . ASN A 1 90 ? -11.383 6.164 -7.706 1.00 79.69 90 ASN A C 1
ATOM 759 O O . ASN A 1 90 ? -11.447 6.972 -6.773 1.00 79.69 90 ASN A O 1
ATOM 763 N N . PHE A 1 91 ? -10.448 5.212 -7.777 1.00 78.94 91 PHE A N 1
ATOM 764 C CA . PHE A 1 91 ? -9.411 5.052 -6.761 1.00 78.94 91 PHE A CA 1
ATOM 765 C C . PHE A 1 91 ? -8.513 6.294 -6.687 1.00 78.94 91 PHE A C 1
ATOM 767 O O . PHE A 1 91 ? -8.212 6.772 -5.599 1.00 78.94 91 PHE A O 1
ATOM 774 N N . ASN A 1 92 ? -8.140 6.889 -7.824 1.00 75.31 92 ASN A N 1
ATOM 775 C CA . ASN A 1 92 ? -7.323 8.109 -7.875 1.00 75.31 92 ASN A CA 1
ATOM 776 C C . ASN A 1 92 ? -8.049 9.343 -7.310 1.00 75.31 92 ASN A C 1
ATOM 778 O O . ASN A 1 92 ? -7.428 10.198 -6.674 1.00 75.31 92 ASN A O 1
ATOM 782 N N . LYS A 1 93 ? -9.371 9.433 -7.496 1.00 77.69 93 LYS A N 1
ATOM 783 C CA . LYS A 1 93 ? -10.179 10.537 -6.956 1.00 77.69 93 LYS A CA 1
ATOM 784 C C . LYS A 1 93 ? -10.344 10.429 -5.437 1.00 77.69 93 LYS A C 1
ATOM 786 O O . LYS A 1 93 ? -10.034 11.381 -4.713 1.00 77.69 93 LYS A O 1
ATOM 791 N N . LYS A 1 94 ? -10.808 9.273 -4.958 1.00 78.50 94 LYS A N 1
ATOM 792 C CA . LYS A 1 94 ? -11.258 9.085 -3.566 1.00 78.50 94 LYS A CA 1
ATOM 793 C C . LYS A 1 94 ? -10.217 8.444 -2.651 1.00 78.50 94 LYS A C 1
ATOM 795 O O . LYS A 1 94 ? -10.258 8.662 -1.448 1.00 78.50 94 LYS A O 1
ATOM 800 N N . GLY A 1 95 ? -9.301 7.662 -3.207 1.00 78.44 95 GLY A N 1
ATOM 801 C CA . GLY A 1 95 ? -8.308 6.911 -2.452 1.00 78.44 95 GLY A CA 1
ATOM 802 C C . GLY A 1 95 ? -7.008 7.669 -2.198 1.00 78.44 95 GLY A C 1
ATOM 803 O O . GLY A 1 95 ? -6.801 8.813 -2.629 1.00 78.44 95 GLY A O 1
ATOM 804 N N . CYS A 1 96 ? -6.113 6.966 -1.506 1.00 76.94 96 CYS A N 1
ATOM 805 C CA . CYS A 1 96 ? -4.723 7.346 -1.319 1.00 76.94 96 CYS A CA 1
ATOM 806 C C . CYS A 1 96 ? -3.814 6.404 -2.111 1.00 76.94 96 CYS A C 1
ATOM 808 O O . CYS A 1 96 ? -4.053 5.201 -2.151 1.00 76.94 96 CYS A O 1
ATOM 810 N N . PHE A 1 97 ? -2.767 6.956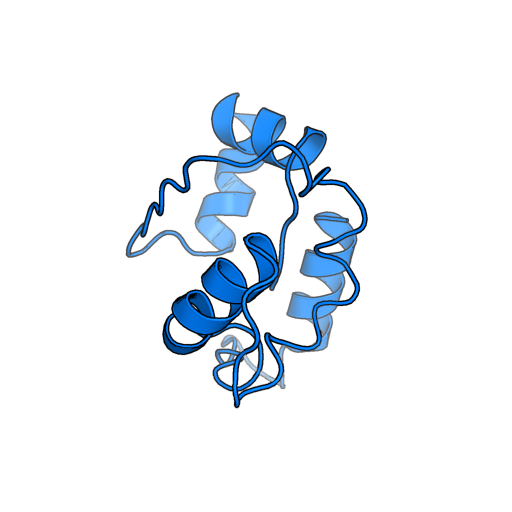 -2.719 1.00 77.50 97 PHE A N 1
ATOM 811 C CA . PHE A 1 97 ? -1.726 6.197 -3.407 1.00 77.50 97 PHE A CA 1
ATOM 812 C C . PHE A 1 97 ? -0.411 6.361 -2.653 1.00 77.50 97 PHE A C 1
ATOM 814 O O . PHE A 1 97 ? -0.162 7.424 -2.078 1.00 77.50 97 PHE A O 1
ATOM 821 N N . PHE A 1 98 ? 0.425 5.329 -2.703 1.00 75.50 98 PHE A N 1
ATOM 822 C CA . PHE A 1 98 ? 1.768 5.302 -2.132 1.00 75.50 98 PHE A CA 1
ATOM 823 C C . PHE A 1 98 ? 2.715 4.599 -3.123 1.00 75.50 98 PHE A C 1
ATOM 825 O O . PHE A 1 98 ? 2.228 3.766 -3.894 1.00 75.50 98 PHE A O 1
ATOM 832 N N . PRO A 1 99 ? 3.996 5.005 -3.187 1.00 68.38 99 PRO A N 1
ATOM 833 C CA . PRO A 1 99 ? 5.003 4.410 -4.068 1.00 68.38 99 PRO A CA 1
ATOM 834 C C . PRO A 1 99 ? 5.446 3.005 -3.647 1.00 68.38 99 PRO A C 1
ATOM 836 O O . PRO A 1 99 ? 5.255 2.646 -2.467 1.00 68.38 99 PRO A O 1
#

Foldseek 3Di:
DVVVQVVVQVVQPDPDDDGDDPCVADNPVLVVVVVCVLVVHDDPDDSHPPVPQPVQDDSVPDDDDDDDDDPPCDPVVCVVCCPPDPVNVVCVVRHDDHD

Radius of gyration: 14.82 Å; chains: 1; bounding box: 36×24×39 Å